Protein AF-A0A0A9EFZ5-F1 (afdb_monomer_lite)

InterPro domains:
  IPR029063 S-adenosyl-L-methionine-dependent methyltransferase superfamily [G3DSA:3.40.50.150] (1-66)

Secondary structure (DSSP, 8-state):
--TTTTTTT-EEEEEEE-S-HHHHHHHHHHHHHH-SEEEEPPGGGS-TTT--TTEEEEEEEPPPP-

pLDDT: mean 84.36, std 14.32, range [40.12, 95.75]

Radius of gyration: 13.9 Å; chains: 1; bounding box: 37×28×32 Å

Organism: Arundo donax (NCBI:txid35708)

Foldseek 3Di:
DPPCVVLQPDKDKDKDFDDDPVVVVVCVVPQCVAFVDKAWDPLVPDDPVPSDVRITIMITGDHDDD

Sequence (66 aa):
MDALADAERGVVLLGYQLRSPEAHQAFWDAVPAAFPVIEKVPREHLDPGYAYEESDVYILRRRPRQ

Structure (mmCIF, N/CA/C/O backbone):
data_AF-A0A0A9EFZ5-F1
#
_entry.id   AF-A0A0A9EFZ5-F1
#
loop_
_atom_site.group_PDB
_atom_site.id
_atom_site.type_symbol
_atom_site.label_atom_id
_atom_site.label_alt_id
_atom_site.label_comp_id
_atom_site.label_asym_id
_atom_site.label_entity_id
_atom_site.label_seq_id
_atom_site.pdbx_PDB_ins_code
_atom_site.Cartn_x
_atom_site.Cartn_y
_atom_site.Cartn_z
_atom_site.occupancy
_atom_site.B_iso_or_equiv
_atom_site.auth_seq_id
_atom_site.auth_comp_id
_atom_site.auth_asym_id
_atom_site.auth_atom_id
_atom_site.pdbx_PDB_model_num
ATOM 1 N N . MET A 1 1 ? -26.717 -10.337 -1.450 1.00 40.12 1 MET A N 1
ATOM 2 C CA . MET A 1 1 ? -25.272 -10.147 -1.683 1.00 40.12 1 MET A CA 1
ATOM 3 C C . MET A 1 1 ? -24.802 -9.153 -0.648 1.00 40.12 1 MET A C 1
ATOM 5 O O . MET A 1 1 ? -25.056 -7.973 -0.815 1.00 40.12 1 MET A O 1
ATOM 9 N N . ASP A 1 2 ? -24.210 -9.640 0.436 1.00 49.31 2 ASP A N 1
ATOM 10 C CA . ASP A 1 2 ? -23.727 -8.797 1.535 1.00 49.31 2 ASP A CA 1
ATOM 11 C C . ASP A 1 2 ? -22.227 -9.051 1.750 1.00 49.31 2 ASP A C 1
ATOM 13 O O . ASP A 1 2 ? -21.737 -9.257 2.852 1.00 49.31 2 ASP A O 1
ATOM 17 N N . ALA A 1 3 ? -21.480 -9.117 0.642 1.00 49.88 3 ALA A N 1
ATOM 18 C CA . ALA A 1 3 ? -20.036 -9.368 0.651 1.00 49.88 3 ALA A CA 1
ATOM 19 C C . ALA A 1 3 ? -19.233 -8.196 1.253 1.00 49.88 3 ALA A C 1
ATOM 21 O O . ALA A 1 3 ? -18.039 -8.326 1.498 1.00 49.88 3 ALA A O 1
ATOM 22 N N . LEU A 1 4 ? -19.895 -7.057 1.493 1.00 51.41 4 LEU A N 1
ATOM 23 C CA . LEU A 1 4 ? -19.340 -5.867 2.137 1.00 51.41 4 LEU A CA 1
ATOM 24 C C . LEU A 1 4 ? -19.749 -5.732 3.613 1.00 51.41 4 LEU A C 1
ATOM 26 O O . LEU A 1 4 ? -19.197 -4.869 4.289 1.00 51.41 4 LEU A O 1
ATOM 30 N N . ALA A 1 5 ? -20.667 -6.558 4.136 1.00 51.59 5 ALA A N 1
ATOM 31 C CA . ALA A 1 5 ? -21.037 -6.514 5.556 1.00 51.59 5 ALA A CA 1
ATOM 32 C C . ALA A 1 5 ? -19.893 -6.963 6.475 1.00 51.59 5 ALA A C 1
ATOM 34 O O . ALA A 1 5 ? -19.798 -6.498 7.606 1.00 51.59 5 ALA A O 1
ATOM 35 N N . ASP A 1 6 ? -18.970 -7.782 5.968 1.00 58.62 6 ASP A N 1
ATOM 36 C CA . ASP A 1 6 ? -17.759 -8.195 6.683 1.00 58.62 6 ASP A CA 1
ATOM 37 C C . ASP A 1 6 ? -16.586 -7.233 6.399 1.00 58.62 6 ASP A C 1
ATOM 39 O O . ASP A 1 6 ? -15.429 -7.635 6.262 1.00 58.62 6 ASP A O 1
ATOM 43 N N . ALA A 1 7 ? -16.878 -5.931 6.264 1.00 58.94 7 ALA A N 1
ATOM 44 C CA . ALA A 1 7 ? -15.893 -4.878 5.986 1.00 58.94 7 ALA A CA 1
ATOM 45 C C . ALA A 1 7 ? -14.737 -4.836 7.003 1.00 58.94 7 ALA A C 1
ATOM 47 O O . ALA A 1 7 ? -13.684 -4.272 6.706 1.00 58.94 7 ALA A O 1
ATOM 48 N N . GLU A 1 8 ? -14.922 -5.436 8.180 1.00 64.81 8 GLU A N 1
ATOM 49 C CA . GLU A 1 8 ? -13.892 -5.583 9.211 1.00 64.81 8 GLU A CA 1
ATOM 50 C C . GLU A 1 8 ? -12.887 -6.703 8.914 1.00 64.81 8 GLU A C 1
ATOM 52 O O . GLU A 1 8 ? -11.751 -6.648 9.37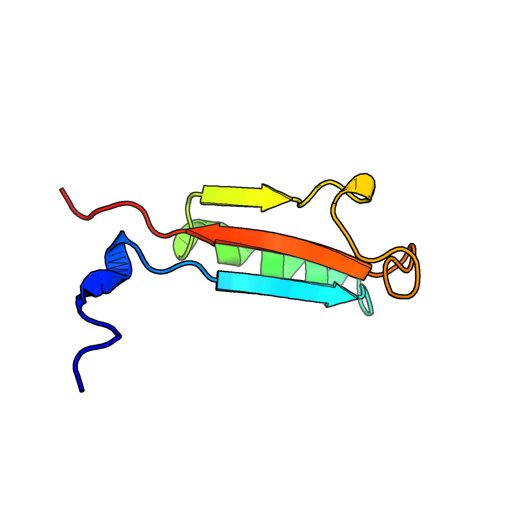8 1.00 64.81 8 GLU A O 1
ATOM 57 N N . ARG A 1 9 ? -13.279 -7.701 8.113 1.00 72.25 9 ARG A N 1
ATOM 58 C CA . ARG A 1 9 ? -12.405 -8.776 7.615 1.00 72.25 9 ARG A CA 1
ATOM 59 C C . ARG A 1 9 ? -11.949 -8.556 6.176 1.00 72.25 9 ARG A C 1
ATOM 61 O O . ARG A 1 9 ? -11.097 -9.294 5.684 1.00 72.25 9 ARG A O 1
ATOM 68 N N . GLY A 1 10 ? -12.508 -7.551 5.506 1.00 80.25 10 GLY A N 1
ATOM 69 C CA . GLY A 1 10 ? -12.147 -7.172 4.150 1.00 80.25 10 GLY A CA 1
ATOM 70 C C . GLY A 1 10 ? -10.669 -6.801 4.034 1.00 80.25 10 GLY A C 1
ATOM 71 O O . GLY A 1 10 ? -10.134 -6.018 4.821 1.00 80.25 10 GLY A O 1
ATOM 72 N N . VAL A 1 11 ? -10.017 -7.353 3.014 1.00 89.25 11 VAL A N 1
ATOM 73 C CA . VAL A 1 11 ? -8.628 -7.054 2.666 1.00 89.25 11 VAL A CA 1
ATOM 74 C C . VAL A 1 11 ? -8.602 -6.414 1.287 1.00 89.25 11 VAL A C 1
ATOM 76 O O . VAL A 1 11 ? -9.250 -6.904 0.363 1.00 89.25 11 VAL A O 1
ATOM 79 N N . VAL A 1 12 ? -7.834 -5.336 1.141 1.00 91.94 12 VAL A N 1
ATOM 80 C CA . VAL A 1 12 ? -7.529 -4.739 -0.162 1.00 91.94 12 VAL A CA 1
ATOM 81 C C . VAL A 1 12 ? -6.087 -5.067 -0.519 1.00 91.94 12 VAL A C 1
ATOM 83 O O . VAL A 1 12 ? -5.175 -4.792 0.259 1.00 91.94 12 VAL A O 1
ATOM 86 N N . LEU A 1 13 ? -5.889 -5.645 -1.702 1.00 94.06 13 LEU A N 1
ATOM 87 C CA . LEU A 1 13 ? -4.573 -5.822 -2.306 1.00 94.06 13 LEU A CA 1
ATOM 88 C C . LEU A 1 13 ? -4.338 -4.679 -3.289 1.00 94.06 13 LEU A C 1
ATOM 90 O O . LEU A 1 13 ? -5.066 -4.539 -4.271 1.00 94.06 13 LEU A O 1
ATOM 94 N N . LEU A 1 14 ? -3.333 -3.858 -3.013 1.00 94.44 14 LEU A N 1
ATOM 95 C CA . LEU A 1 14 ? -2.938 -2.740 -3.856 1.00 94.44 14 LEU A CA 1
ATOM 96 C C . LEU A 1 14 ? -1.619 -3.080 -4.544 1.00 94.44 14 LEU A C 1
ATOM 98 O O . LEU A 1 14 ? -0.566 -2.969 -3.927 1.00 94.44 14 LEU A O 1
ATOM 102 N N . GLY A 1 15 ? -1.687 -3.473 -5.813 1.00 92.44 15 GLY A N 1
ATOM 103 C CA . GLY A 1 15 ? -0.528 -3.542 -6.699 1.00 92.44 15 GLY A CA 1
ATOM 104 C C . GLY A 1 15 ? -0.471 -2.289 -7.563 1.00 92.44 15 GLY A C 1
ATOM 105 O O . GLY A 1 15 ? -1.436 -2.002 -8.271 1.00 92.44 15 GLY A O 1
ATOM 106 N N . TYR A 1 16 ? 0.621 -1.531 -7.509 1.00 89.75 16 TYR A N 1
ATOM 107 C CA . TYR A 1 16 ? 0.792 -0.377 -8.392 1.00 89.75 16 TYR A CA 1
ATOM 108 C C . TYR A 1 16 ? 2.266 -0.095 -8.688 1.00 89.75 16 TYR A C 1
ATOM 110 O O . TYR A 1 16 ? 3.169 -0.603 -8.022 1.00 89.75 16 TYR A O 1
ATOM 118 N N . GLN A 1 17 ? 2.482 0.734 -9.707 1.00 88.81 17 GLN A N 1
ATOM 119 C CA . GLN A 1 17 ? 3.792 1.191 -10.151 1.00 88.81 17 GLN A CA 1
ATOM 120 C C . GLN A 1 17 ? 3.883 2.706 -9.996 1.00 88.81 17 GLN A C 1
ATOM 122 O O . GLN A 1 17 ? 2.946 3.434 -10.343 1.00 88.81 17 GLN A O 1
ATOM 127 N N . LEU A 1 18 ? 5.016 3.191 -9.491 1.00 88.12 18 LEU A N 1
ATOM 128 C CA . LEU A 1 18 ? 5.243 4.623 -9.337 1.00 88.12 18 LEU A CA 1
ATOM 129 C C . LEU A 1 18 ? 5.374 5.293 -10.713 1.00 88.12 18 LEU A C 1
ATOM 131 O O . LEU A 1 18 ? 6.250 4.951 -11.505 1.00 88.12 18 LEU A O 1
ATOM 135 N N . ARG A 1 19 ? 4.495 6.259 -11.002 1.00 88.62 19 ARG A N 1
ATOM 136 C CA . ARG A 1 19 ? 4.518 7.056 -12.246 1.00 88.62 19 ARG A CA 1
ATOM 137 C C . ARG A 1 19 ? 4.671 8.561 -12.021 1.00 88.62 19 ARG A C 1
ATOM 139 O O . ARG A 1 19 ? 5.119 9.255 -12.923 1.00 88.62 19 ARG A O 1
ATOM 146 N N . SER A 1 20 ? 4.317 9.055 -10.835 1.00 92.00 20 SER A N 1
ATOM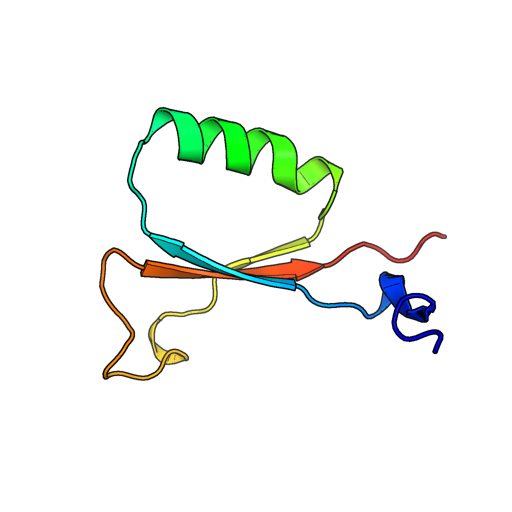 147 C CA . SER A 1 20 ? 4.530 10.439 -10.395 1.00 92.00 20 SER A CA 1
ATOM 148 C C . SER A 1 20 ? 4.820 10.435 -8.889 1.00 92.00 20 SER A C 1
ATOM 150 O O . SER A 1 20 ? 4.029 9.855 -8.134 1.00 92.00 20 SER A O 1
ATOM 152 N N . PRO A 1 21 ? 5.926 11.059 -8.443 1.00 91.94 21 PRO A N 1
ATOM 153 C CA . PRO A 1 21 ? 6.242 11.201 -7.022 1.00 91.94 21 PRO A CA 1
ATOM 154 C C . PRO A 1 21 ? 5.163 11.962 -6.243 1.00 91.94 21 PRO A C 1
ATOM 156 O O . PRO A 1 21 ? 4.823 11.585 -5.125 1.00 91.94 21 PRO A O 1
ATOM 159 N N . GLU A 1 22 ? 4.580 12.997 -6.847 1.00 95.62 22 GLU A N 1
ATOM 160 C CA . GLU A 1 22 ? 3.574 13.855 -6.218 1.00 95.62 22 GLU A CA 1
ATOM 161 C C . GLU A 1 22 ? 2.274 13.086 -5.974 1.00 95.62 22 GLU A C 1
ATOM 163 O O . GLU A 1 22 ? 1.706 13.142 -4.883 1.00 95.62 22 GLU A O 1
ATOM 168 N N . ALA A 1 23 ? 1.827 12.316 -6.972 1.00 92.31 23 ALA A N 1
ATOM 169 C CA . ALA A 1 23 ? 0.644 11.471 -6.848 1.00 92.31 23 ALA A CA 1
ATOM 170 C C . ALA A 1 23 ? 0.846 10.356 -5.812 1.00 92.31 23 ALA A C 1
ATOM 172 O O . ALA A 1 23 ? -0.072 10.036 -5.060 1.00 92.31 23 ALA A O 1
ATOM 173 N N . HIS A 1 24 ? 2.050 9.785 -5.750 1.00 92.88 24 HIS A N 1
ATOM 174 C CA . HIS A 1 24 ? 2.403 8.778 -4.755 1.00 92.88 24 HIS A CA 1
ATOM 175 C C . HIS A 1 24 ? 2.355 9.333 -3.336 1.00 92.88 24 HIS A C 1
ATOM 177 O O . HIS A 1 24 ? 1.720 8.725 -2.477 1.00 92.88 24 HIS A O 1
ATOM 183 N N . GLN A 1 25 ? 2.964 10.497 -3.103 1.00 94.81 25 GLN A N 1
ATOM 184 C CA . GLN A 1 25 ? 2.926 11.140 -1.794 1.00 94.81 25 GLN A CA 1
ATOM 185 C C . GLN A 1 25 ? 1.484 11.453 -1.383 1.00 94.81 25 GLN A C 1
ATOM 187 O O . GLN A 1 25 ? 1.039 11.017 -0.325 1.00 94.81 25 GLN A O 1
ATOM 192 N N . ALA A 1 26 ? 0.719 12.113 -2.259 1.00 95.69 26 ALA A N 1
ATOM 193 C CA . ALA A 1 26 ? -0.667 12.477 -1.977 1.00 95.69 26 ALA A CA 1
ATOM 194 C C . ALA A 1 26 ? -1.550 11.255 -1.674 1.00 95.69 26 ALA A C 1
ATOM 196 O O . ALA A 1 26 ? -2.412 11.303 -0.796 1.00 95.69 26 ALA A O 1
ATOM 197 N N . PHE A 1 27 ? -1.330 10.146 -2.384 1.00 94.00 27 PHE A N 1
ATOM 198 C CA . PHE A 1 27 ? -2.021 8.892 -2.115 1.00 94.00 27 PHE A CA 1
ATOM 199 C C . PHE A 1 27 ? -1.670 8.352 -0.723 1.00 94.00 27 PHE A C 1
ATOM 201 O O . PHE A 1 27 ? -2.570 8.087 0.075 1.00 94.00 27 PHE A O 1
ATOM 208 N N . TRP A 1 28 ? -0.381 8.229 -0.398 1.00 94.62 28 TRP A N 1
ATOM 209 C CA . TRP A 1 28 ? 0.053 7.668 0.884 1.00 94.62 28 TRP A CA 1
ATOM 210 C C . TRP A 1 28 ? -0.237 8.556 2.092 1.00 94.62 28 TRP A C 1
ATOM 212 O O . TRP A 1 28 ? -0.411 8.021 3.184 1.00 94.62 28 TRP A O 1
ATOM 222 N N . ASP A 1 29 ? -0.387 9.865 1.905 1.00 95.75 29 ASP A N 1
ATOM 223 C CA . ASP A 1 29 ? -0.852 10.769 2.960 1.00 95.75 29 ASP A CA 1
ATOM 224 C C . ASP A 1 29 ? -2.335 10.533 3.300 1.00 95.75 29 ASP A C 1
ATOM 226 O O . ASP A 1 29 ? -2.746 10.647 4.456 1.00 95.75 29 ASP A O 1
ATOM 230 N N . ALA A 1 30 ? -3.154 10.170 2.305 1.00 93.62 30 ALA A N 1
ATOM 231 C CA . ALA A 1 30 ? -4.595 9.980 2.470 1.00 93.62 30 ALA A CA 1
ATOM 232 C C . ALA A 1 30 ? -4.984 8.561 2.926 1.00 93.62 30 ALA A C 1
ATOM 234 O O . ALA A 1 30 ? -5.931 8.389 3.698 1.00 93.62 30 ALA A O 1
ATOM 235 N N . VAL A 1 31 ? -4.275 7.531 2.453 1.00 93.69 31 VAL A N 1
ATOM 236 C CA . VAL A 1 31 ? -4.624 6.115 2.685 1.00 93.69 31 VAL A CA 1
ATOM 237 C C . VAL A 1 31 ? -4.775 5.740 4.166 1.00 93.69 31 VAL A C 1
ATOM 239 O O . VAL A 1 31 ? -5.773 5.082 4.478 1.00 93.69 31 VAL A O 1
ATOM 242 N N . PRO A 1 32 ? -3.891 6.155 5.098 1.00 91.81 32 PRO A N 1
ATOM 243 C CA . PRO A 1 32 ? -3.991 5.774 6.508 1.00 91.81 32 PRO A CA 1
ATOM 244 C C . PRO A 1 32 ? -5.312 6.172 7.178 1.00 91.81 32 PRO A C 1
ATOM 246 O O . PRO A 1 32 ? -5.757 5.491 8.102 1.00 91.81 32 PRO A O 1
ATOM 249 N N . ALA A 1 33 ? -5.967 7.238 6.700 1.00 90.62 33 ALA A N 1
ATOM 250 C CA . ALA A 1 33 ? -7.263 7.673 7.218 1.00 90.62 33 ALA A CA 1
ATOM 251 C C . ALA A 1 33 ? -8.386 6.661 6.923 1.00 90.62 33 ALA A C 1
ATOM 253 O O . ALA A 1 33 ? -9.311 6.511 7.720 1.00 90.62 33 ALA A O 1
ATOM 254 N N . ALA A 1 34 ? -8.302 5.950 5.794 1.00 88.00 34 ALA A N 1
ATOM 255 C CA . ALA A 1 34 ? -9.267 4.924 5.397 1.00 88.00 34 ALA A CA 1
ATOM 256 C C . ALA A 1 34 ? -8.820 3.502 5.779 1.00 88.00 34 ALA A C 1
ATOM 258 O O . ALA A 1 34 ? -9.661 2.646 6.070 1.00 88.00 34 ALA A O 1
ATOM 259 N N . PHE A 1 35 ? -7.509 3.252 5.776 1.00 91.19 35 PHE A N 1
ATOM 260 C CA . PHE A 1 35 ? -6.883 1.958 6.032 1.00 91.19 35 PHE A CA 1
ATOM 261 C C . PHE A 1 35 ? -5.740 2.118 7.044 1.00 91.19 35 PHE A C 1
ATOM 263 O O . PHE A 1 35 ? -4.592 2.327 6.660 1.00 91.19 35 PHE A O 1
ATOM 270 N N . PRO A 1 36 ? -6.026 2.016 8.351 1.00 88.94 36 PRO A N 1
ATOM 271 C CA . PRO A 1 36 ? -5.027 2.209 9.403 1.00 88.9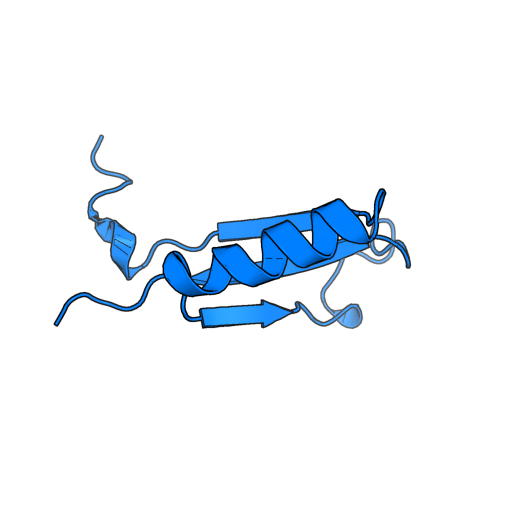4 36 PRO A CA 1
ATOM 272 C C . PRO A 1 36 ? -3.982 1.087 9.499 1.00 88.94 36 PRO A C 1
ATOM 274 O O . PRO A 1 36 ? -3.040 1.209 10.280 1.00 88.94 36 PRO A O 1
ATOM 277 N N . VAL A 1 37 ? -4.165 -0.026 8.784 1.00 91.12 37 VAL A N 1
ATOM 278 C CA . VAL A 1 37 ? -3.203 -1.131 8.716 1.00 91.12 37 VAL A CA 1
ATOM 279 C C . VAL A 1 37 ? -2.762 -1.275 7.266 1.00 91.12 37 VAL A C 1
ATOM 281 O O . VAL A 1 37 ? -3.588 -1.552 6.396 1.00 91.12 37 VAL A O 1
ATOM 284 N N . ILE A 1 38 ? -1.467 -1.076 7.027 1.00 94.00 38 ILE A N 1
ATOM 285 C CA . ILE A 1 38 ? -0.829 -1.087 5.710 1.00 94.00 38 ILE A CA 1
ATOM 286 C C . ILE A 1 38 ? 0.421 -1.951 5.832 1.00 94.00 38 ILE A C 1
ATOM 288 O O . ILE A 1 38 ? 1.305 -1.647 6.631 1.00 94.00 38 ILE A O 1
ATOM 292 N N . GLU A 1 39 ? 0.510 -3.012 5.041 1.00 94.75 39 GLU A N 1
ATOM 293 C CA . GLU A 1 39 ? 1.661 -3.915 5.032 1.00 94.75 39 GLU A CA 1
ATOM 294 C C . GLU A 1 39 ? 2.191 -4.039 3.608 1.00 94.75 39 GLU A C 1
ATOM 296 O O . GLU A 1 39 ? 1.435 -4.357 2.692 1.00 94.75 39 GLU A O 1
ATOM 301 N N . LYS A 1 40 ? 3.488 -3.800 3.406 1.00 94.38 40 LYS A N 1
ATOM 302 C CA . LYS A 1 40 ? 4.133 -4.078 2.121 1.00 94.38 40 LYS A CA 1
ATOM 303 C C . LYS A 1 40 ? 4.395 -5.576 2.022 1.00 94.38 40 LYS A C 1
ATOM 305 O O . LYS A 1 40 ? 4.973 -6.163 2.935 1.00 94.38 40 LYS A O 1
ATOM 310 N N . VAL A 1 41 ? 3.980 -6.188 0.921 1.00 94.31 41 VAL A N 1
ATOM 311 C CA . VAL A 1 41 ? 4.267 -7.595 0.651 1.00 94.31 41 VAL A CA 1
ATOM 312 C C . VAL A 1 41 ? 5.757 -7.726 0.323 1.00 94.31 41 VAL A C 1
ATOM 314 O O . VAL A 1 41 ? 6.234 -7.020 -0.572 1.00 94.31 41 VAL A O 1
ATOM 317 N N . PRO A 1 42 ? 6.505 -8.598 1.026 1.00 93.44 42 PRO A N 1
ATOM 318 C CA . PRO A 1 42 ? 7.887 -8.895 0.682 1.00 93.44 42 PRO A CA 1
ATOM 319 C C . PRO A 1 42 ? 7.983 -9.388 -0.755 1.00 93.44 42 PRO A C 1
ATOM 321 O O . PRO A 1 42 ? 7.133 -10.141 -1.236 1.00 93.44 42 PRO A O 1
ATOM 324 N N . ARG A 1 43 ? 9.018 -8.954 -1.461 1.00 89.88 43 ARG A N 1
ATOM 325 C CA . ARG A 1 43 ? 9.140 -9.216 -2.893 1.00 89.88 43 ARG A CA 1
ATOM 326 C C . ARG A 1 43 ? 9.326 -10.700 -3.194 1.00 89.88 43 ARG A C 1
ATOM 328 O O . ARG A 1 43 ? 8.844 -11.176 -4.212 1.00 89.88 43 ARG A O 1
ATOM 335 N N . GLU A 1 44 ? 9.966 -11.429 -2.289 1.00 92.56 44 GLU A N 1
ATOM 336 C CA . GLU A 1 44 ? 10.124 -12.882 -2.335 1.00 92.56 44 GLU A CA 1
ATOM 337 C C . GLU A 1 44 ? 8.793 -13.650 -2.294 1.00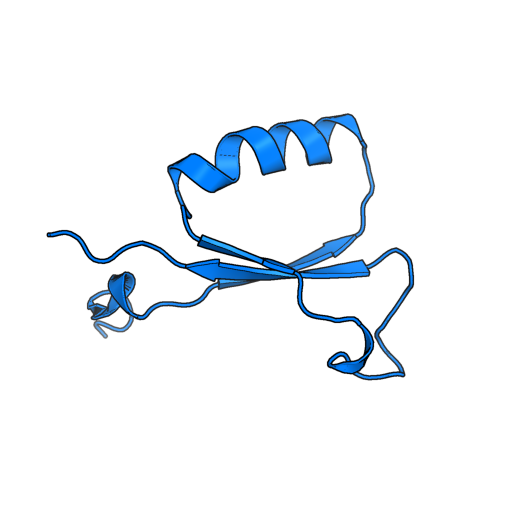 92.56 44 GLU A C 1
ATOM 339 O O . GLU A 1 44 ? 8.756 -14.823 -2.654 1.00 92.56 44 GLU A O 1
ATOM 344 N N . HIS A 1 45 ? 7.700 -13.005 -1.870 1.00 93.06 45 HIS A N 1
ATOM 345 C CA . HIS A 1 45 ? 6.359 -13.590 -1.889 1.00 93.06 45 HIS A CA 1
ATOM 346 C C . HIS A 1 45 ? 5.607 -13.313 -3.200 1.00 93.06 45 HIS A C 1
ATOM 348 O O . HIS A 1 45 ? 4.505 -13.830 -3.388 1.00 93.06 45 HIS A O 1
ATOM 354 N N . LEU A 1 46 ? 6.157 -12.479 -4.087 1.00 90.50 46 LEU A N 1
ATOM 355 C CA . LEU A 1 46 ? 5.571 -12.183 -5.391 1.00 90.50 46 LEU A CA 1
ATOM 356 C C . LEU A 1 46 ? 6.016 -13.216 -6.426 1.00 90.50 46 LEU A C 1
ATOM 358 O O . LEU A 1 46 ? 7.089 -13.809 -6.318 1.00 90.50 46 LEU A O 1
ATOM 362 N N . ASP A 1 47 ? 5.195 -13.404 -7.459 1.00 89.50 47 ASP A N 1
ATOM 363 C CA . ASP A 1 47 ? 5.567 -14.260 -8.581 1.00 89.50 47 ASP A CA 1
ATOM 364 C C . ASP A 1 47 ? 6.855 -13.727 -9.245 1.00 89.50 47 ASP A C 1
ATOM 366 O O . ASP A 1 47 ? 6.885 -12.557 -9.641 1.00 89.50 47 ASP A O 1
ATOM 370 N N . PRO A 1 48 ? 7.911 -14.546 -9.404 1.00 88.19 48 PRO A N 1
ATOM 371 C CA . PRO A 1 48 ? 9.189 -14.085 -9.946 1.00 88.19 48 PRO A CA 1
ATOM 372 C C . PRO A 1 48 ? 9.103 -13.484 -11.355 1.00 88.19 48 PRO A C 1
ATOM 374 O O . PRO A 1 48 ? 9.935 -12.653 -11.711 1.00 88.19 48 PRO A O 1
ATOM 377 N N . GLY A 1 49 ? 8.113 -13.885 -12.159 1.00 88.12 49 GLY A N 1
ATOM 378 C CA . GLY A 1 49 ? 7.884 -13.363 -13.506 1.00 88.12 49 GLY A CA 1
ATOM 379 C C . GLY A 1 49 ? 7.183 -12.002 -13.539 1.00 88.12 49 GLY A C 1
ATOM 380 O O . GLY A 1 49 ? 7.244 -11.318 -14.560 1.00 88.12 49 GLY A O 1
ATOM 381 N N . TYR A 1 50 ? 6.552 -11.596 -12.432 1.00 82.62 50 TYR A N 1
ATOM 382 C CA . TYR A 1 50 ? 5.778 -10.352 -12.314 1.00 82.62 50 TYR A CA 1
ATOM 383 C C . TYR A 1 50 ? 6.243 -9.438 -11.171 1.00 82.62 50 TYR A C 1
ATOM 385 O O . TYR A 1 50 ? 5.732 -8.328 -11.009 1.00 82.62 50 TYR A O 1
ATOM 393 N N . ALA A 1 51 ? 7.232 -9.864 -10.387 1.00 86.44 51 ALA A N 1
ATOM 394 C CA . ALA A 1 51 ? 7.914 -9.043 -9.401 1.00 86.44 51 ALA A CA 1
ATOM 395 C C . ALA A 1 51 ? 8.856 -8.065 -10.120 1.00 86.44 51 ALA A C 1
ATOM 397 O O . ALA A 1 51 ? 10.065 -8.282 -10.163 1.00 86.44 51 ALA A O 1
ATOM 398 N N . TYR A 1 52 ? 8.315 -6.999 -10.717 1.00 86.50 52 TYR A N 1
ATOM 399 C CA . TYR A 1 52 ? 9.089 -5.916 -11.342 1.00 86.50 52 TYR A CA 1
ATOM 400 C C . TYR A 1 52 ? 9.568 -4.913 -10.299 1.00 86.50 52 TYR A C 1
ATOM 402 O O . TYR A 1 52 ? 8.865 -4.661 -9.329 1.00 86.50 52 TYR A O 1
ATOM 410 N N . GLU A 1 53 ? 10.785 -4.367 -10.430 1.00 83.38 53 GLU A N 1
ATOM 411 C CA . GLU A 1 53 ? 11.410 -3.514 -9.384 1.00 83.38 53 GLU A CA 1
ATOM 412 C C . GLU A 1 53 ? 10.565 -2.282 -9.070 1.00 83.38 53 GLU A C 1
ATOM 414 O O . GLU A 1 53 ? 10.452 -1.850 -7.932 1.00 83.38 53 GLU A O 1
ATOM 419 N N . GLU A 1 54 ? 9.885 -1.797 -10.094 1.00 83.19 54 GLU A N 1
ATOM 420 C CA . GLU A 1 54 ? 9.053 -0.608 -10.061 1.00 83.19 54 GLU 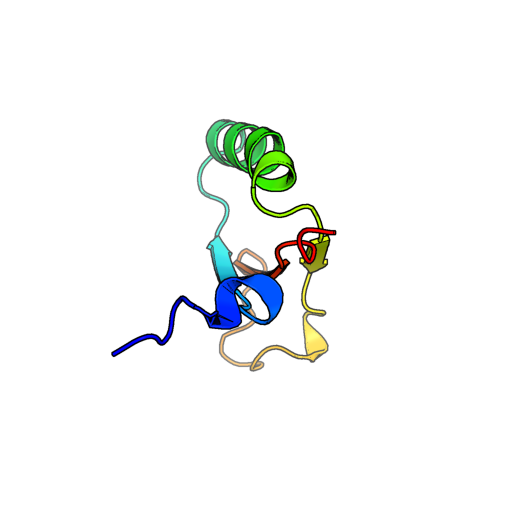A CA 1
ATOM 421 C C . GLU A 1 54 ? 7.640 -0.879 -9.515 1.00 83.19 54 GLU A C 1
ATOM 423 O O . GLU A 1 54 ? 6.864 0.060 -9.340 1.00 83.19 54 GLU A O 1
ATOM 428 N N . SER A 1 55 ? 7.276 -2.151 -9.308 1.00 84.94 55 SER A N 1
ATOM 429 C CA . SER A 1 55 ? 5.948 -2.578 -8.862 1.00 84.94 55 SER A CA 1
ATOM 430 C C . SER A 1 55 ? 5.988 -3.055 -7.420 1.00 84.94 55 SER A C 1
ATOM 432 O O . SER A 1 55 ? 6.728 -3.975 -7.075 1.00 84.94 55 SER A O 1
ATOM 434 N N . ASP A 1 56 ? 5.121 -2.467 -6.606 1.00 90.94 56 ASP A N 1
ATOM 435 C CA . ASP A 1 56 ? 4.952 -2.837 -5.211 1.00 90.94 56 ASP A CA 1
ATOM 436 C C . ASP A 1 56 ? 3.533 -3.339 -4.958 1.00 90.94 56 ASP A C 1
ATOM 438 O O . ASP A 1 56 ? 2.566 -2.860 -5.557 1.00 90.94 56 ASP A O 1
ATOM 442 N N . VAL A 1 57 ? 3.413 -4.291 -4.031 1.00 94.12 57 VAL A N 1
ATOM 443 C CA . VAL A 1 57 ? 2.128 -4.819 -3.572 1.00 94.12 57 VAL A CA 1
ATOM 444 C C . VAL A 1 57 ? 1.969 -4.544 -2.085 1.00 94.12 57 VAL A C 1
ATOM 446 O O . VAL A 1 57 ? 2.878 -4.793 -1.293 1.00 94.12 57 VAL A O 1
ATOM 449 N N . TYR A 1 58 ? 0.795 -4.051 -1.703 1.00 95.12 58 TYR A N 1
ATOM 450 C CA . TYR A 1 58 ? 0.434 -3.754 -0.325 1.00 95.12 58 TYR A CA 1
ATOM 451 C C . TYR A 1 58 ? -0.864 -4.448 0.067 1.00 95.12 58 TYR A C 1
ATOM 453 O O . TYR A 1 58 ? -1.778 -4.604 -0.743 1.00 95.12 58 TYR A O 1
ATOM 461 N N . ILE A 1 59 ? -0.952 -4.818 1.338 1.00 94.31 59 ILE A N 1
ATOM 462 C CA . ILE A 1 59 ? -2.153 -5.318 1.992 1.00 94.31 59 ILE A CA 1
ATOM 463 C C . ILE A 1 59 ? -2.691 -4.194 2.872 1.00 94.31 59 ILE A C 1
ATOM 465 O O . ILE A 1 59 ? -2.016 -3.753 3.803 1.00 94.31 59 ILE A O 1
ATOM 469 N N . LEU A 1 60 ? -3.904 -3.728 2.584 1.00 94.25 60 LEU A N 1
ATOM 470 C CA . LEU A 1 60 ? -4.582 -2.689 3.355 1.00 94.25 60 LEU A CA 1
ATOM 471 C C . LEU A 1 60 ? -5.768 -3.303 4.101 1.00 94.25 60 LEU A C 1
ATOM 473 O O . LEU A 1 60 ? -6.573 -4.030 3.508 1.00 94.25 60 LEU A O 1
ATOM 477 N N . ARG A 1 61 ? -5.900 -2.996 5.395 1.00 90.50 61 ARG A N 1
ATOM 478 C CA . ARG A 1 61 ? -7.035 -3.437 6.219 1.00 90.50 61 ARG A CA 1
ATOM 479 C C . ARG A 1 61 ? -7.661 -2.281 6.982 1.00 90.50 61 ARG A C 1
ATOM 481 O O . ARG A 1 61 ? -6.988 -1.340 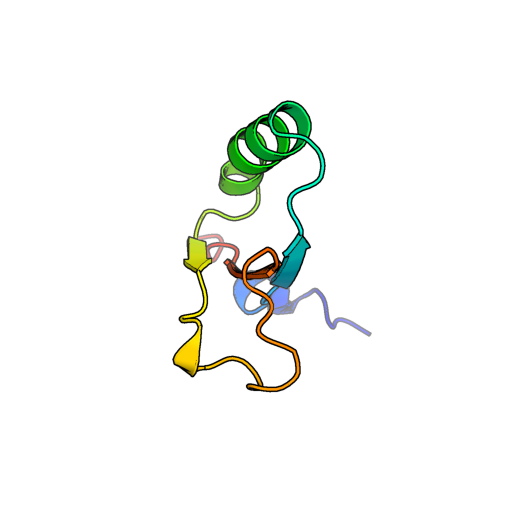7.412 1.00 90.50 61 ARG A O 1
ATOM 488 N N . ARG A 1 62 ? -8.974 -2.382 7.177 1.00 86.31 62 ARG A N 1
ATOM 489 C CA . ARG A 1 62 ? -9.706 -1.537 8.121 1.00 86.31 62 ARG A CA 1
ATOM 490 C C . ARG A 1 62 ? -9.539 -2.103 9.528 1.00 86.31 62 ARG A C 1
ATOM 492 O O . ARG A 1 62 ? -9.394 -3.309 9.698 1.00 86.31 62 ARG A O 1
ATOM 499 N N . ARG A 1 63 ? -9.535 -1.236 10.543 1.00 71.38 63 ARG A N 1
ATOM 500 C CA . ARG A 1 63 ? -9.696 -1.711 11.923 1.00 71.38 63 ARG A CA 1
ATOM 501 C C . ARG A 1 63 ? -11.154 -2.131 12.132 1.00 71.38 63 ARG A C 1
ATOM 503 O O . ARG A 1 63 ? -12.031 -1.469 11.570 1.00 71.38 63 ARG A O 1
ATOM 510 N N . PRO A 1 64 ? -11.406 -3.150 12.967 1.00 64.75 64 PRO A N 1
ATOM 511 C CA . PRO A 1 64 ? -12.742 -3.398 13.491 1.00 64.75 64 PRO A CA 1
ATOM 512 C C . PRO A 1 64 ? -13.269 -2.122 14.165 1.00 64.75 64 PRO A C 1
ATOM 514 O O . PRO A 1 64 ? -12.521 -1.467 14.902 1.00 64.75 64 PRO A O 1
ATOM 517 N N . ARG A 1 65 ? -14.520 -1.735 13.906 1.00 59.28 65 ARG A N 1
ATOM 518 C CA . ARG A 1 65 ? -15.228 -0.758 14.736 1.00 59.28 65 ARG A CA 1
ATOM 519 C C . ARG A 1 65 ? -15.436 -1.416 16.102 1.00 59.28 65 ARG A C 1
ATOM 521 O O . ARG A 1 65 ? -16.066 -2.462 16.190 1.00 59.28 65 ARG A O 1
ATOM 528 N N . GLN A 1 66 ? -14.867 -0.811 17.147 1.00 53.62 66 GLN A N 1
ATOM 529 C CA . GLN A 1 66 ? -15.267 -1.108 18.528 1.00 53.62 66 GLN A CA 1
ATOM 530 C C . GLN A 1 66 ? -16.724 -0.709 18.762 1.00 53.62 66 GLN A C 1
ATOM 532 O O . GLN A 1 66 ? -17.160 0.299 18.150 1.00 53.62 66 GLN A O 1
#